Protein AF-A0A9D4QPW6-F1 (afdb_monomer_lite)

Secondary structure (DSSP, 8-state):
----TTGGGGGSGGGHHHHHHHHHHHHHHHHHHHHHHHHHHHHHHHTTSSS-TTSSS-STT--TT----HHHHHHHHHHHHTSPP-

Foldseek 3Di:
DDDPLLRVCVVPVVCSVVSVVVVVVVVVVVVVVVVVVVVVVVQVVLVPDPDRPVQDQPDPPHDPPDDHPVVVVVVVVVVVVPDDDD

Structure (mmCIF, N/CA/C/O backbone):
data_AF-A0A9D4QPW6-F1
#
_entry.id   AF-A0A9D4QPW6-F1
#
loop_
_atom_site.group_PDB
_atom_site.id
_atom_site.type_symbol
_atom_site.label_atom_id
_atom_site.label_alt_id
_atom_site.label_comp_id
_atom_site.label_asym_id
_atom_site.label_entity_id
_atom_site.label_seq_id
_atom_site.pdbx_PDB_ins_code
_atom_site.Cartn_x
_atom_site.Cartn_y
_atom_site.Cartn_z
_atom_site.occupancy
_atom_site.B_iso_or_equiv
_atom_site.auth_seq_id
_atom_site.auth_comp_id
_atom_site.auth_asym_id
_atom_site.auth_atom_id
_atom_site.pdbx_PDB_model_num
ATOM 1 N N . MET A 1 1 ? -5.500 9.369 38.417 1.00 51.56 1 MET A N 1
ATOM 2 C CA . MET A 1 1 ? -5.442 8.080 37.695 1.00 51.56 1 MET A CA 1
ATOM 3 C C . MET A 1 1 ? -5.405 8.405 36.211 1.00 51.56 1 MET A C 1
ATOM 5 O O . MET A 1 1 ? -6.327 9.066 35.754 1.00 51.56 1 MET A O 1
ATOM 9 N N . SER A 1 2 ? -4.335 8.051 35.494 1.00 78.50 2 SER A N 1
ATOM 10 C CA . SER A 1 2 ? -4.286 8.201 34.031 1.00 78.50 2 SER A CA 1
ATOM 11 C C . SER A 1 2 ? -4.873 6.946 33.400 1.00 78.50 2 SER A C 1
ATOM 13 O O . SER A 1 2 ? -4.231 5.900 33.398 1.00 78.50 2 SER A O 1
ATOM 15 N N . GLU A 1 3 ? -6.106 7.035 32.916 1.00 83.62 3 GLU A N 1
ATOM 16 C CA . GLU A 1 3 ? -6.751 5.959 32.163 1.00 83.62 3 GLU A CA 1
ATOM 17 C C . GLU A 1 3 ? -6.422 6.106 30.666 1.00 83.62 3 GLU A C 1
ATOM 19 O O . GLU A 1 3 ? -6.348 7.219 30.147 1.00 83.62 3 GLU A O 1
ATOM 24 N N . GLY A 1 4 ? -6.223 4.986 29.961 1.00 85.06 4 GLY A N 1
ATOM 25 C CA . GLY A 1 4 ? -6.022 4.980 28.504 1.00 85.06 4 GLY A CA 1
ATOM 26 C C . GLY A 1 4 ? -7.312 5.267 27.720 1.00 85.06 4 GLY A C 1
ATOM 27 O O . GLY A 1 4 ? -8.396 5.336 28.296 1.00 85.06 4 GLY A O 1
ATOM 28 N N . GLY A 1 5 ? -7.223 5.364 26.388 1.00 84.62 5 GLY A N 1
ATOM 29 C CA . GLY A 1 5 ? -8.350 5.753 25.516 1.00 84.62 5 GLY A CA 1
ATOM 30 C C . GLY A 1 5 ? -9.611 4.874 25.601 1.00 84.62 5 GLY A C 1
ATOM 31 O O . GLY A 1 5 ? -10.702 5.335 25.282 1.00 84.62 5 GLY A O 1
ATOM 32 N N . ILE A 1 6 ? -9.491 3.632 26.084 1.00 88.88 6 ILE A N 1
ATOM 33 C CA . ILE A 1 6 ? -10.638 2.762 26.401 1.00 88.88 6 ILE A CA 1
ATOM 34 C C . ILE A 1 6 ? -11.105 2.977 27.851 1.00 88.88 6 ILE A C 1
AT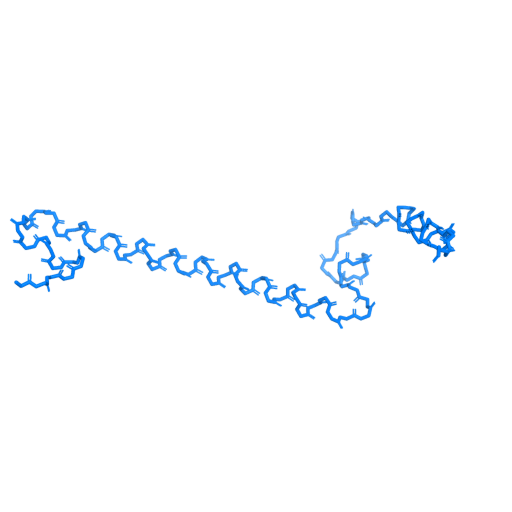OM 36 O O . ILE A 1 6 ? -12.302 3.056 28.119 1.00 88.88 6 ILE A O 1
ATOM 40 N N . GLY A 1 7 ? -10.165 3.106 28.792 1.00 86.62 7 GLY A N 1
ATOM 41 C CA . GLY A 1 7 ? -10.449 3.263 30.221 1.00 86.62 7 GLY A CA 1
ATOM 42 C C . GLY A 1 7 ? -11.107 4.596 30.585 1.00 86.62 7 GLY A C 1
ATOM 43 O O . GLY A 1 7 ? -11.841 4.655 31.569 1.00 86.62 7 GLY A O 1
ATOM 44 N N . VAL A 1 8 ? -10.918 5.644 29.774 1.00 91.25 8 VAL A N 1
ATOM 45 C CA . VAL A 1 8 ? -11.516 6.973 30.003 1.00 91.25 8 VAL A CA 1
ATOM 46 C C . VAL A 1 8 ? -13.048 6.930 30.069 1.00 91.25 8 VAL A C 1
ATOM 48 O O . VAL A 1 8 ? -13.658 7.660 30.846 1.00 91.25 8 VAL A O 1
ATOM 51 N N . TRP A 1 9 ? -13.687 6.004 29.347 1.00 90.19 9 TRP A N 1
ATOM 52 C CA . TRP A 1 9 ? -15.146 5.866 29.300 1.00 90.19 9 TRP A CA 1
ATOM 53 C C . TRP A 1 9 ? -15.758 5.236 30.558 1.00 90.19 9 TRP A C 1
ATOM 55 O O . TRP A 1 9 ? -16.978 5.128 30.658 1.00 90.19 9 TRP A O 1
ATOM 65 N N . LYS A 1 10 ? -14.949 4.869 31.562 1.00 86.44 10 LYS A N 1
ATOM 66 C CA . LYS A 1 10 ? -15.450 4.503 32.900 1.00 86.44 10 LYS A CA 1
ATOM 67 C C . LYS A 1 10 ? -16.225 5.648 33.569 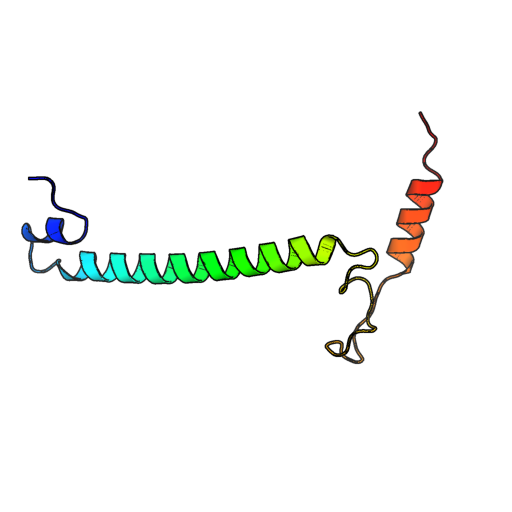1.00 86.44 10 LYS A C 1
ATOM 69 O O . LYS A 1 10 ? -17.064 5.370 34.418 1.00 86.44 10 LYS A O 1
ATOM 74 N N . ILE A 1 11 ? -15.990 6.904 33.165 1.00 90.75 11 ILE A N 1
ATOM 75 C CA . ILE A 1 11 ? -16.753 8.074 33.637 1.00 90.75 11 ILE A CA 1
ATOM 76 C C . ILE A 1 11 ? -18.213 8.074 33.152 1.00 90.75 11 ILE A C 1
ATOM 78 O O . ILE A 1 11 ? -19.093 8.578 33.840 1.00 90.75 11 ILE A O 1
ATOM 82 N N . ALA A 1 12 ? -18.472 7.499 31.974 1.00 89.12 12 ALA A N 1
ATOM 83 C CA . ALA A 1 12 ? -19.787 7.434 31.352 1.00 89.12 12 ALA A CA 1
ATOM 84 C C . ALA A 1 12 ? -19.923 6.090 30.609 1.00 89.12 12 ALA A C 1
ATOM 86 O O . ALA A 1 12 ? -19.668 6.020 29.403 1.00 89.12 12 ALA A O 1
ATOM 87 N N . PRO A 1 13 ? -20.306 5.008 31.315 1.00 86.88 13 PRO A N 1
ATOM 88 C CA . PRO A 1 13 ? -20.205 3.638 30.811 1.00 86.88 13 PRO A CA 1
ATOM 89 C C . PRO A 1 13 ? -21.025 3.375 29.542 1.00 86.88 13 PRO A C 1
ATOM 91 O O . PRO A 1 13 ? -20.637 2.537 28.732 1.00 86.88 13 PRO A O 1
ATOM 94 N N . LEU A 1 14 ? -22.094 4.147 29.312 1.00 90.31 14 LEU A N 1
ATOM 95 C CA . LEU A 1 14 ? -22.870 4.116 28.067 1.00 90.31 14 LEU A CA 1
ATOM 96 C C . LEU A 1 14 ? -21.995 4.334 26.816 1.00 90.31 14 LEU A C 1
ATOM 98 O O . LEU A 1 14 ? -22.281 3.786 25.756 1.00 90.31 14 LEU A O 1
ATOM 102 N N . PHE A 1 15 ? -20.905 5.095 26.942 1.00 90.62 15 PHE A N 1
ATOM 103 C CA . PHE A 1 15 ? -20.013 5.454 25.841 1.00 90.62 15 PHE A CA 1
ATOM 104 C C . PHE A 1 15 ? -18.755 4.578 25.741 1.00 90.62 15 PHE A C 1
ATOM 106 O O . PHE A 1 15 ? -17.887 4.854 24.914 1.00 90.62 15 PHE A O 1
ATOM 113 N N . GLN A 1 16 ? -18.648 3.487 26.509 1.00 89.38 16 GLN A N 1
ATOM 114 C CA . GLN A 1 16 ? -17.497 2.569 26.434 1.00 89.38 16 GLN A CA 1
ATOM 115 C C . GLN A 1 16 ? -17.250 2.013 25.027 1.00 89.38 16 GLN A C 1
ATOM 117 O O . GLN A 1 16 ? -16.099 1.780 24.652 1.00 89.38 16 GLN A O 1
ATOM 122 N N . GLY A 1 17 ? -18.305 1.874 24.218 1.00 92.38 17 GLY A N 1
ATOM 123 C CA . GLY A 1 17 ? -18.198 1.465 22.818 1.00 92.38 17 GLY A CA 1
ATOM 124 C C . GLY A 1 17 ? -17.316 2.384 21.963 1.00 92.38 17 GLY A C 1
ATOM 125 O O . GLY A 1 17 ? -16.669 1.897 21.041 1.00 92.38 17 GLY A O 1
ATOM 126 N N . ILE A 1 18 ? -17.205 3.678 22.290 1.00 93.88 18 ILE A N 1
ATOM 127 C CA . ILE A 1 18 ? -16.385 4.643 21.534 1.00 93.88 18 ILE A CA 1
ATOM 128 C C . ILE A 1 18 ? -14.890 4.305 21.650 1.00 93.88 18 ILE A C 1
ATOM 130 O O . ILE A 1 18 ? -14.143 4.402 20.674 1.00 93.88 18 ILE A O 1
ATOM 134 N N . GLY A 1 19 ? -14.446 3.846 22.823 1.00 92.62 19 GLY A N 1
ATOM 135 C CA . GLY A 1 19 ? -13.061 3.421 23.034 1.00 92.62 19 GLY A CA 1
ATOM 136 C C . GLY A 1 19 ? -12.690 2.219 22.165 1.00 92.62 19 GLY A C 1
ATOM 137 O O . GLY A 1 19 ? -11.643 2.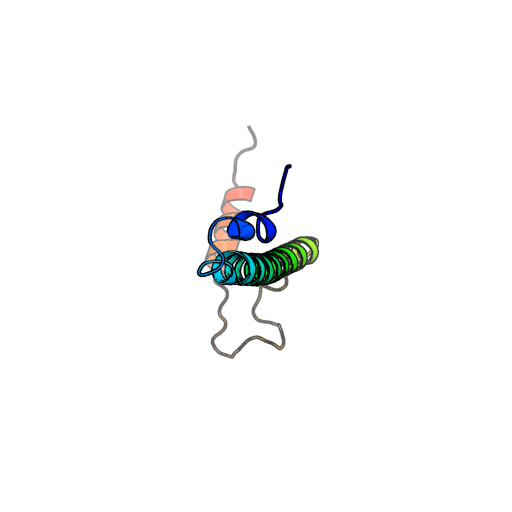213 21.525 1.00 92.62 19 GLY A O 1
ATOM 138 N N . TYR A 1 20 ? -13.580 1.231 22.071 1.00 94.44 20 TYR A N 1
ATOM 139 C CA . TYR A 1 20 ? -13.358 0.064 21.217 1.00 94.44 20 TYR A CA 1
ATOM 140 C C . TYR A 1 20 ? -13.481 0.398 19.729 1.00 94.44 20 TYR A C 1
ATOM 142 O O . TYR A 1 20 ? -12.639 -0.026 18.941 1.00 94.44 20 TYR A O 1
ATOM 150 N N . ALA A 1 21 ? -14.475 1.201 19.341 1.00 95.56 21 ALA A N 1
ATOM 151 C CA . ALA A 1 21 ? -14.646 1.638 17.958 1.00 95.56 21 ALA A CA 1
ATOM 152 C C . ALA A 1 21 ? -13.415 2.407 17.457 1.00 95.56 21 ALA A C 1
ATOM 154 O O . ALA A 1 21 ? -12.912 2.121 16.373 1.00 95.56 21 ALA A O 1
ATOM 155 N N . SER A 1 22 ? -12.876 3.327 18.264 1.00 95.38 22 SER A N 1
ATOM 156 C CA . SER A 1 22 ? -11.652 4.053 17.908 1.00 95.38 22 SER A CA 1
ATOM 157 C C . SER A 1 22 ? -10.435 3.130 17.797 1.00 95.38 22 SER A C 1
ATOM 159 O O . SER A 1 22 ? -9.669 3.271 16.847 1.00 95.38 22 SER A O 1
ATOM 161 N N . ALA A 1 23 ? -10.286 2.135 18.680 1.00 94.94 23 ALA A N 1
ATOM 162 C CA . ALA A 1 23 ? -9.216 1.140 18.574 1.00 94.94 23 ALA A CA 1
ATOM 163 C C . ALA A 1 23 ? -9.302 0.318 17.274 1.00 94.94 23 ALA A C 1
ATOM 165 O O . ALA A 1 23 ? -8.286 0.115 16.610 1.00 94.94 23 ALA A O 1
ATOM 166 N N . VAL A 1 24 ? -10.507 -0.105 16.873 1.00 96.81 24 VAL A N 1
ATOM 167 C CA . VAL A 1 24 ? -10.732 -0.828 15.609 1.00 96.81 24 VAL A CA 1
ATOM 168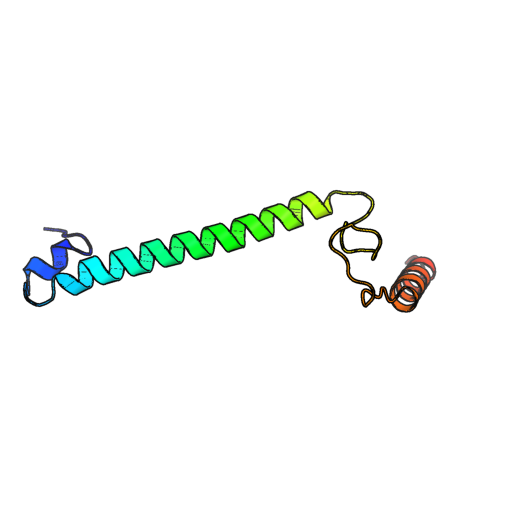 C C . VAL A 1 24 ? -10.425 0.057 14.400 1.00 96.81 24 VAL A C 1
ATOM 170 O O . VAL A 1 24 ? -9.737 -0.387 13.484 1.00 96.81 24 VAL A O 1
ATOM 173 N N . ILE A 1 25 ? -10.871 1.317 14.407 1.00 97.25 25 ILE A N 1
ATOM 174 C CA . ILE A 1 25 ? -10.573 2.275 13.331 1.00 97.25 25 ILE A CA 1
ATOM 175 C C . ILE A 1 25 ? -9.060 2.468 13.195 1.00 97.25 25 ILE A C 1
ATOM 177 O O . ILE A 1 25 ? -8.523 2.363 12.096 1.00 97.25 25 ILE A O 1
ATOM 181 N N . VAL A 1 26 ? -8.356 2.696 14.308 1.00 96.69 26 VAL A N 1
ATO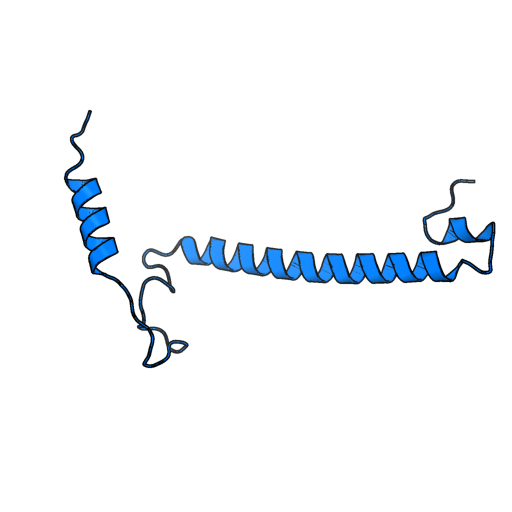M 182 C CA . VAL A 1 26 ? -6.894 2.853 14.305 1.00 96.69 26 VAL A CA 1
ATOM 183 C C . VAL A 1 26 ? -6.207 1.589 13.790 1.00 96.69 26 VAL A C 1
ATOM 185 O O . VAL A 1 26 ? -5.253 1.696 13.022 1.00 96.69 26 VAL A O 1
ATOM 188 N N . PHE A 1 27 ? -6.682 0.401 14.162 1.00 96.44 27 PHE A N 1
ATOM 189 C CA . PHE A 1 27 ? -6.140 -0.857 13.650 1.00 96.44 27 PHE A CA 1
ATOM 190 C C . PHE A 1 27 ? -6.281 -0.964 12.124 1.00 96.44 27 PHE A C 1
ATOM 192 O O . PHE A 1 27 ? -5.291 -1.221 11.441 1.00 96.44 27 PHE A O 1
ATOM 199 N N . ILE A 1 28 ? -7.470 -0.680 11.582 1.00 97.12 28 ILE A N 1
ATOM 200 C CA . ILE A 1 28 ? -7.725 -0.707 10.132 1.00 97.12 28 ILE A CA 1
ATOM 201 C C . ILE A 1 28 ? -6.838 0.311 9.402 1.00 97.12 28 ILE A C 1
ATOM 203 O O . ILE A 1 28 ? -6.172 -0.047 8.431 1.00 97.12 28 ILE A O 1
ATOM 207 N N . LEU A 1 29 ? -6.745 1.544 9.912 1.00 97.50 29 LEU A N 1
ATOM 208 C CA . LEU A 1 29 ? -5.886 2.587 9.337 1.00 97.50 29 LEU A CA 1
ATOM 209 C C . LEU A 1 29 ? -4.408 2.175 9.312 1.00 97.50 29 LEU A C 1
ATOM 211 O O . LEU A 1 29 ? -3.706 2.434 8.335 1.00 97.50 29 LEU A O 1
ATOM 215 N N . ASN A 1 30 ? -3.922 1.506 10.363 1.00 96.62 30 ASN A N 1
ATOM 216 C CA . ASN A 1 30 ? -2.554 0.987 10.385 1.00 96.62 30 ASN A CA 1
ATOM 217 C C . ASN A 1 30 ? -2.345 -0.095 9.319 1.00 96.62 30 ASN A C 1
ATOM 219 O O . ASN A 1 30 ? -1.294 -0.120 8.677 1.00 96.62 30 ASN A O 1
ATOM 223 N N . CYS A 1 31 ? -3.320 -0.977 9.096 1.00 97.19 31 CYS A N 1
ATOM 224 C CA . CYS A 1 31 ? -3.233 -1.976 8.031 1.00 97.19 31 CYS A CA 1
ATOM 225 C C . CYS A 1 31 ? -3.155 -1.320 6.646 1.00 97.19 31 CYS A C 1
ATOM 227 O O . CYS A 1 31 ? -2.250 -1.641 5.876 1.00 97.19 31 CYS A O 1
ATOM 229 N N . GLU A 1 32 ? -4.038 -0.364 6.350 1.00 97.06 32 GLU A N 1
ATOM 230 C CA . GLU A 1 32 ? -4.026 0.377 5.080 1.00 97.06 32 GLU A CA 1
ATOM 231 C C . GLU A 1 32 ? -2.702 1.121 4.862 1.00 97.06 32 GLU A C 1
ATOM 233 O O . GLU A 1 32 ? -2.124 1.070 3.773 1.00 97.06 32 GLU A O 1
ATOM 238 N N . TYR A 1 33 ? -2.162 1.738 5.917 1.00 97.56 33 TYR A N 1
ATOM 239 C CA . TYR A 1 33 ? -0.870 2.418 5.863 1.00 97.56 33 TYR A CA 1
ATOM 240 C C . TYR A 1 33 ? 0.278 1.462 5.511 1.00 97.56 33 TYR A C 1
ATOM 242 O O . TYR A 1 33 ? 1.103 1.769 4.648 1.00 97.56 33 TYR A O 1
ATOM 250 N N . ASN A 1 34 ? 0.316 0.276 6.126 1.00 97.38 34 ASN A N 1
ATOM 251 C CA . ASN A 1 34 ? 1.331 -0.736 5.820 1.00 97.38 34 ASN A CA 1
ATOM 252 C C . ASN A 1 34 ? 1.207 -1.270 4.385 1.00 97.38 34 ASN A C 1
ATOM 254 O O . ASN A 1 34 ? 2.229 -1.554 3.758 1.00 97.38 34 ASN A O 1
ATOM 258 N N . ILE A 1 35 ? -0.009 -1.365 3.835 1.00 97.62 35 ILE A N 1
ATOM 259 C CA . ILE A 1 35 ? -0.219 -1.748 2.431 1.00 97.62 35 ILE A CA 1
ATOM 260 C C . ILE A 1 35 ? 0.432 -0.712 1.511 1.00 97.62 35 ILE A C 1
ATOM 262 O O . ILE A 1 35 ? 1.264 -1.076 0.680 1.00 97.62 35 ILE A O 1
ATOM 266 N N . ILE A 1 36 ? 0.125 0.576 1.691 1.00 97.31 36 ILE A N 1
ATOM 267 C CA . ILE A 1 36 ? 0.695 1.664 0.876 1.00 97.31 36 ILE A CA 1
ATOM 268 C C . ILE A 1 36 ? 2.223 1.685 0.984 1.00 97.31 36 ILE A C 1
ATOM 270 O O . ILE A 1 36 ? 2.919 1.786 -0.027 1.00 97.31 36 ILE A O 1
ATOM 274 N N . LEU A 1 37 ? 2.751 1.546 2.201 1.00 97.81 37 LEU A N 1
ATOM 275 C CA . LEU A 1 37 ? 4.188 1.506 2.443 1.00 97.81 37 LEU A CA 1
ATOM 276 C C . LEU A 1 37 ? 4.854 0.317 1.731 1.00 97.81 37 LEU A C 1
ATOM 278 O O . LEU A 1 37 ? 5.914 0.471 1.127 1.00 97.81 37 LEU A O 1
ATOM 282 N N . THR A 1 38 ? 4.212 -0.851 1.743 1.00 98.19 38 THR A N 1
ATOM 283 C CA . THR A 1 38 ? 4.691 -2.040 1.023 1.00 98.19 38 THR A CA 1
ATOM 284 C C . THR A 1 38 ? 4.756 -1.790 -0.483 1.00 98.19 38 THR A C 1
ATOM 286 O O . THR A 1 38 ? 5.778 -2.089 -1.102 1.00 98.19 38 THR A O 1
ATOM 289 N N . TRP A 1 39 ? 3.720 -1.183 -1.072 1.00 97.62 39 TRP A N 1
ATOM 290 C CA . TRP A 1 39 ? 3.747 -0.779 -2.482 1.00 97.62 39 TRP A CA 1
ATOM 291 C C . TRP A 1 39 ? 4.880 0.213 -2.765 1.00 97.62 39 TRP A C 1
ATOM 293 O O . TRP A 1 39 ? 5.604 0.050 -3.746 1.00 97.62 39 TRP A O 1
ATOM 303 N N . ALA A 1 40 ? 5.095 1.199 -1.891 1.00 97.88 40 ALA A N 1
ATOM 304 C CA . ALA A 1 40 ? 6.196 2.149 -2.034 1.00 97.88 40 ALA A CA 1
ATOM 305 C C . ALA A 1 40 ? 7.567 1.450 -2.029 1.00 97.88 40 ALA A C 1
ATOM 307 O O . ALA A 1 40 ? 8.395 1.729 -2.895 1.00 97.88 40 ALA A O 1
ATOM 308 N N . TYR A 1 41 ? 7.795 0.503 -1.113 1.00 97.88 41 TYR A N 1
ATOM 309 C CA . TYR A 1 41 ? 9.025 -0.291 -1.100 1.00 97.88 41 TYR A CA 1
ATOM 310 C C . TYR A 1 41 ? 9.180 -1.151 -2.354 1.00 97.88 41 TYR A C 1
ATOM 312 O O . TYR A 1 41 ? 10.269 -1.191 -2.924 1.00 97.88 41 TYR A O 1
ATOM 320 N N . TYR A 1 42 ? 8.108 -1.793 -2.820 1.00 96.44 42 TYR A N 1
ATOM 321 C CA . TYR A 1 42 ? 8.128 -2.566 -4.062 1.00 96.44 42 TYR A CA 1
ATOM 322 C C . TYR A 1 42 ? 8.600 -1.713 -5.249 1.00 96.44 42 TYR A C 1
ATOM 324 O O . TYR A 1 42 ? 9.562 -2.079 -5.927 1.00 96.44 42 TYR A O 1
ATOM 332 N N . TYR A 1 43 ? 7.995 -0.538 -5.458 1.00 95.81 43 TYR A N 1
ATOM 333 C CA . TYR A 1 43 ? 8.391 0.370 -6.539 1.00 95.81 43 TYR A CA 1
ATOM 334 C C . TYR A 1 43 ? 9.797 0.953 -6.342 1.00 95.81 43 TYR A C 1
ATOM 336 O O . TYR A 1 43 ? 10.517 1.142 -7.325 1.00 95.81 43 TYR A O 1
ATOM 344 N N . LEU A 1 44 ? 10.218 1.203 -5.097 1.00 96.31 44 LEU A N 1
ATOM 345 C CA . LEU A 1 44 ? 11.569 1.670 -4.783 1.00 96.31 44 LEU A CA 1
ATOM 346 C C . LEU A 1 44 ? 12.622 0.645 -5.215 1.00 96.31 44 LEU A C 1
ATOM 348 O O . LEU A 1 44 ? 13.530 0.982 -5.970 1.00 96.31 44 LEU A O 1
ATOM 352 N N . PHE A 1 45 ? 12.486 -0.609 -4.781 1.00 95.88 45 PHE A N 1
ATOM 353 C CA . PHE A 1 45 ? 13.449 -1.653 -5.132 1.00 95.88 45 PHE A CA 1
ATOM 354 C C . PHE A 1 45 ? 13.405 -1.999 -6.622 1.00 95.88 45 PHE A C 1
ATOM 356 O O . PHE A 1 45 ? 14.457 -2.174 -7.235 1.00 95.88 45 PHE A O 1
ATOM 363 N N . ALA A 1 46 ? 12.217 -2.011 -7.233 1.00 93.94 46 ALA A N 1
ATOM 364 C CA . ALA A 1 46 ? 12.071 -2.194 -8.676 1.00 93.94 46 ALA A CA 1
ATOM 365 C C . ALA A 1 46 ? 12.695 -1.051 -9.503 1.00 93.94 46 ALA A C 1
ATOM 367 O O . ALA A 1 46 ? 12.969 -1.240 -10.683 1.00 93.94 46 ALA A O 1
ATOM 368 N N . SER A 1 47 ? 12.958 0.116 -8.904 1.00 95.38 47 SER A N 1
ATOM 369 C CA . SER A 1 47 ? 13.622 1.241 -9.579 1.00 95.38 47 SER A CA 1
ATOM 370 C C . SER A 1 47 ? 15.149 1.125 -9.609 1.00 95.38 47 SER A C 1
ATOM 372 O O . SER A 1 47 ? 15.797 1.897 -10.313 1.00 95.38 47 SER A O 1
ATOM 374 N N . PHE A 1 48 ? 15.745 0.175 -8.881 1.00 94.62 48 PHE A N 1
ATOM 375 C CA . PHE A 1 48 ? 17.193 -0.072 -8.918 1.00 94.62 48 PHE A CA 1
ATOM 376 C C . PHE A 1 48 ? 17.628 -1.003 -10.063 1.00 94.62 48 PHE A C 1
ATOM 378 O O . PHE A 1 48 ? 18.784 -1.422 -10.115 1.00 94.62 48 PHE A O 1
ATOM 385 N N . THR A 1 49 ? 16.730 -1.326 -10.995 1.00 90.94 49 THR A N 1
ATOM 386 C CA . THR A 1 49 ? 17.048 -2.094 -12.203 1.00 90.94 49 THR A CA 1
ATOM 387 C C . THR A 1 49 ? 17.507 -1.180 -13.344 1.00 90.94 49 THR A C 1
ATOM 389 O O . THR A 1 49 ? 17.145 -0.008 -13.418 1.00 90.94 49 THR A O 1
ATOM 392 N N . SER A 1 50 ? 18.310 -1.716 -14.271 1.00 89.12 50 SER A N 1
ATOM 393 C CA . SER A 1 50 ? 18.776 -0.971 -15.455 1.00 89.12 50 SER A CA 1
ATOM 394 C C . SER A 1 50 ? 17.646 -0.637 -16.431 1.00 89.12 50 SER A C 1
ATOM 396 O O . SER A 1 50 ? 17.662 0.412 -17.072 1.00 89.12 50 SER A O 1
ATOM 398 N N . VAL A 1 51 ? 16.661 -1.528 -16.533 1.00 87.75 51 VAL A N 1
ATOM 399 C CA . VAL A 1 51 ? 15.429 -1.335 -17.295 1.00 87.75 51 VAL A CA 1
ATOM 400 C C . VAL A 1 51 ? 14.271 -1.435 -16.314 1.00 87.75 51 VAL A C 1
ATOM 402 O O . VAL A 1 51 ? 14.098 -2.457 -15.649 1.00 87.75 51 VAL A O 1
ATOM 405 N N . LEU A 1 52 ? 13.495 -0.358 -16.201 1.00 90.31 52 LEU A N 1
ATOM 406 C CA . LEU A 1 52 ? 12.330 -0.321 -15.322 1.00 90.31 52 LEU A CA 1
ATOM 407 C C . LEU A 1 52 ? 11.233 -1.237 -15.888 1.00 90.31 52 LEU A C 1
ATOM 409 O O . LEU A 1 52 ? 10.946 -1.155 -17.086 1.00 90.31 52 LEU A O 1
ATOM 413 N N . PRO A 1 53 ? 10.564 -2.053 -15.060 1.00 90.56 53 PRO A N 1
ATOM 414 C CA . PRO A 1 53 ? 9.588 -3.026 -15.554 1.00 90.56 53 PRO A CA 1
ATOM 415 C C . PRO A 1 53 ? 8.346 -2.374 -16.184 1.00 90.56 53 PRO A C 1
ATOM 417 O O . PRO A 1 53 ? 7.703 -2.969 -17.037 1.00 90.56 53 PRO A O 1
ATOM 420 N N . TRP A 1 54 ? 8.034 -1.122 -15.844 1.00 90.50 54 TRP A N 1
ATOM 421 C CA . TRP A 1 54 ? 6.957 -0.331 -16.463 1.00 90.50 54 TRP A CA 1
ATOM 422 C C . TRP A 1 54 ? 7.439 0.586 -17.601 1.00 90.50 54 TRP A C 1
ATOM 424 O O . TRP A 1 54 ? 6.715 1.487 -18.021 1.00 90.50 54 TRP A O 1
ATOM 434 N N . SER A 1 55 ? 8.672 0.409 -18.087 1.00 89.06 55 SER A N 1
ATOM 435 C CA . SER A 1 55 ? 9.206 1.205 -19.205 1.00 89.06 55 SER A CA 1
ATOM 436 C C . SER A 1 55 ? 8.783 0.693 -20.584 1.00 89.06 55 SER A C 1
ATOM 438 O O . SER A 1 55 ? 8.882 1.439 -21.559 1.00 89.06 55 SER A O 1
ATOM 440 N N . ASN A 1 56 ? 8.313 -0.556 -20.673 1.00 89.12 56 ASN A N 1
ATOM 441 C CA . ASN A 1 56 ? 7.902 -1.194 -21.917 1.00 89.12 56 ASN A CA 1
ATOM 442 C C . ASN A 1 56 ? 6.625 -2.042 -21.751 1.00 89.12 56 ASN A C 1
ATOM 444 O O . ASN A 1 56 ? 6.126 -2.243 -20.643 1.00 89.12 56 ASN A O 1
ATOM 448 N N . CYS A 1 57 ? 6.097 -2.524 -22.878 1.00 92.56 57 CYS A N 1
ATOM 449 C CA . CYS A 1 57 ? 4.908 -3.374 -22.933 1.00 92.56 57 CYS A CA 1
ATOM 450 C C . CYS A 1 57 ? 5.233 -4.874 -23.087 1.00 92.56 57 CYS A C 1
ATOM 452 O O . CYS A 1 57 ? 4.345 -5.650 -23.423 1.00 92.56 57 CYS A O 1
ATOM 454 N N . GLU A 1 58 ? 6.459 -5.314 -22.795 1.00 91.25 58 GLU A N 1
ATOM 455 C CA . GLU A 1 58 ? 6.933 -6.684 -23.076 1.00 91.25 58 GLU A CA 1
ATOM 456 C C . GLU A 1 58 ? 6.762 -7.665 -21.900 1.00 91.25 58 GLU A C 1
ATOM 458 O O . GLU A 1 58 ? 7.303 -8.766 -21.914 1.00 91.25 58 GLU A O 1
ATOM 463 N N . ASN A 1 59 ? 6.009 -7.283 -20.870 1.00 92.81 59 ASN A N 1
ATOM 464 C CA . ASN A 1 59 ? 5.735 -8.136 -19.716 1.00 92.81 59 ASN A CA 1
ATOM 465 C C . ASN A 1 59 ? 4.473 -8.994 -19.885 1.00 92.81 59 ASN A C 1
ATOM 467 O O . ASN A 1 59 ? 3.511 -8.582 -20.533 1.00 92.81 59 ASN A O 1
ATOM 471 N N . GLU A 1 60 ? 4.429 -10.129 -19.183 1.00 95.44 60 GLU A N 1
ATOM 472 C CA . GLU A 1 60 ? 3.302 -11.079 -19.200 1.00 95.44 60 GLU A CA 1
ATOM 473 C C . GLU A 1 60 ? 1.976 -10.489 -18.690 1.00 95.44 60 GLU A C 1
ATOM 475 O O . GLU A 1 60 ? 0.905 -10.953 -19.066 1.00 95.44 60 GLU A O 1
ATOM 480 N N . TRP A 1 61 ? 2.025 -9.456 -17.843 1.00 94.75 61 TRP A N 1
ATOM 481 C CA . TRP A 1 61 ? 0.831 -8.792 -17.304 1.00 94.75 61 TRP A CA 1
ATOM 482 C C . TRP A 1 61 ? 0.244 -7.717 -18.229 1.00 94.75 61 TRP A C 1
ATOM 484 O O . TRP A 1 61 ? -0.772 -7.106 -17.888 1.00 94.75 61 TRP A O 1
ATOM 494 N N . ASN A 1 62 ? 0.880 -7.433 -19.368 1.00 96.06 62 ASN A N 1
ATOM 495 C CA . ASN A 1 62 ? 0.398 -6.420 -20.300 1.00 96.06 62 ASN A CA 1
ATOM 496 C C . ASN A 1 62 ? -0.691 -6.975 -21.226 1.00 96.06 62 ASN A C 1
ATOM 498 O O . ASN A 1 62 ? -0.681 -8.138 -21.615 1.00 96.06 62 ASN A O 1
ATOM 502 N N . THR A 1 63 ? -1.620 -6.106 -21.619 1.00 95.69 63 THR A N 1
ATOM 503 C CA . THR A 1 63 ? -2.666 -6.409 -22.604 1.00 95.69 63 THR A CA 1
ATOM 504 C C . THR A 1 63 ? -2.287 -5.900 -23.997 1.00 95.69 63 THR A C 1
ATOM 506 O O . THR A 1 63 ? -1.400 -5.058 -24.141 1.00 95.69 63 THR A O 1
ATOM 509 N N . GLU A 1 64 ? -3.014 -6.340 -25.031 1.00 93.25 64 GLU A N 1
ATOM 510 C CA . GLU A 1 64 ? -2.816 -5.906 -26.430 1.00 93.25 64 GLU A CA 1
ATOM 511 C C . GLU A 1 64 ? -2.950 -4.386 -26.632 1.00 93.25 64 GLU A C 1
ATOM 513 O O . GLU A 1 64 ? -2.428 -3.825 -27.591 1.00 93.25 64 GLU A O 1
ATOM 518 N N . THR A 1 65 ? -3.634 -3.699 -25.715 1.00 94.12 65 THR A N 1
ATOM 519 C CA . THR A 1 65 ? -3.826 -2.243 -25.745 1.00 94.12 65 THR A CA 1
ATOM 520 C C . THR A 1 65 ? -2.698 -1.464 -25.066 1.00 94.12 65 THR A C 1
ATOM 522 O O . THR A 1 65 ? -2.779 -0.238 -24.972 1.00 94.12 65 THR A O 1
ATOM 525 N N . CYS A 1 66 ? -1.670 -2.134 -24.540 1.00 93.44 66 CYS A N 1
ATOM 526 C CA . CYS A 1 66 ? -0.522 -1.465 -23.938 1.00 93.44 66 CYS A CA 1
ATOM 527 C C . CYS A 1 66 ? 0.242 -0.662 -25.003 1.00 93.44 66 CYS A C 1
ATOM 529 O O . CYS A 1 66 ? 0.567 -1.175 -26.072 1.00 93.44 66 CYS A O 1
ATOM 531 N N . HIS A 1 67 ? 0.548 0.605 -24.717 1.00 90.56 67 HIS A N 1
ATOM 532 C CA . HIS A 1 67 ? 1.279 1.468 -25.644 1.00 90.56 67 HIS A CA 1
ATOM 533 C C . HIS A 1 67 ? 2.303 2.338 -24.910 1.00 90.56 67 HIS A C 1
ATOM 535 O O . HIS A 1 67 ? 1.971 3.058 -23.968 1.00 90.56 67 HIS A O 1
ATOM 541 N N . VAL A 1 68 ? 3.541 2.347 -25.410 1.00 85.75 68 VAL A N 1
ATOM 542 C CA . VAL A 1 68 ? 4.636 3.193 -24.914 1.00 85.75 68 VAL A CA 1
ATOM 543 C C . VAL A 1 68 ? 4.863 4.349 -25.884 1.00 85.75 68 VAL A C 1
ATOM 545 O O . VAL A 1 68 ? 5.123 4.144 -27.068 1.00 85.75 68 VAL A O 1
ATOM 548 N N . ASP A 1 69 ? 4.806 5.594 -25.405 1.00 83.44 69 ASP A N 1
ATOM 549 C CA . ASP A 1 69 ? 5.140 6.760 -26.234 1.00 83.44 69 ASP A CA 1
ATOM 550 C C . ASP A 1 69 ? 6.660 6.980 -26.298 1.00 83.44 69 ASP A C 1
ATOM 552 O O . ASP A 1 69 ? 7.236 7.845 -25.627 1.00 83.44 69 ASP A O 1
ATOM 556 N N . HIS A 1 70 ? 7.326 6.195 -27.144 1.00 76.25 70 HIS A N 1
ATOM 557 C CA . HIS A 1 70 ? 8.767 6.313 -27.363 1.00 76.25 70 HIS A CA 1
ATOM 558 C C . HIS A 1 70 ? 9.182 7.681 -27.923 1.00 76.25 70 HIS A C 1
ATOM 560 O O . HIS A 1 70 ? 10.301 8.124 -27.664 1.00 76.25 70 HIS A O 1
ATOM 566 N N . ARG A 1 71 ? 8.294 8.406 -28.624 1.00 76.62 71 ARG A N 1
ATOM 567 C CA . ARG A 1 71 ? 8.630 9.731 -29.175 1.00 76.62 71 ARG A CA 1
ATOM 568 C C . ARG A 1 71 ? 8.923 10.735 -28.064 1.00 76.62 71 ARG A C 1
ATOM 570 O O . ARG A 1 71 ? 9.867 11.516 -28.195 1.00 76.62 71 ARG A O 1
ATOM 577 N N . LYS A 1 72 ? 8.183 10.694 -26.949 1.00 73.25 72 LYS A N 1
ATOM 578 C CA . LYS A 1 72 ? 8.480 11.531 -25.771 1.00 73.25 72 LYS A CA 1
ATOM 579 C C . LYS A 1 72 ? 9.843 11.208 -25.162 1.00 73.25 72 LYS A C 1
ATOM 581 O O . LYS A 1 72 ? 10.596 12.136 -24.868 1.00 73.25 72 LYS A O 1
ATOM 586 N N . ILE A 1 73 ? 10.177 9.924 -25.026 1.00 72.25 73 ILE A N 1
ATOM 587 C CA . ILE A 1 73 ? 11.454 9.473 -24.449 1.00 72.25 73 ILE A CA 1
ATOM 588 C C . ILE A 1 73 ? 12.626 9.901 -25.340 1.00 72.25 73 ILE A C 1
ATOM 590 O O . ILE A 1 73 ? 13.553 10.560 -24.868 1.00 72.25 73 ILE A O 1
ATOM 594 N N . THR A 1 74 ? 12.564 9.625 -26.646 1.00 76.81 74 THR A N 1
ATOM 595 C CA . THR A 1 74 ? 13.618 10.014 -27.596 1.00 76.81 74 THR A CA 1
ATOM 596 C C . THR A 1 74 ? 13.817 11.528 -27.629 1.00 76.81 74 THR A C 1
ATOM 598 O O . THR A 1 74 ? 14.956 11.998 -27.642 1.00 76.81 74 THR A O 1
ATOM 601 N N . ASN A 1 75 ? 12.733 12.308 -27.591 1.00 79.31 75 ASN A N 1
ATOM 602 C CA . ASN A 1 75 ? 12.821 13.767 -27.562 1.00 79.31 75 ASN A CA 1
ATOM 603 C C . ASN A 1 75 ? 13.433 14.286 -26.252 1.00 79.31 75 ASN A C 1
ATOM 605 O O . ASN A 1 75 ? 14.238 15.218 -26.299 1.00 79.31 75 ASN A O 1
ATOM 609 N N . MET A 1 76 ? 13.125 13.671 -25.103 1.00 78.69 76 MET A N 1
ATOM 610 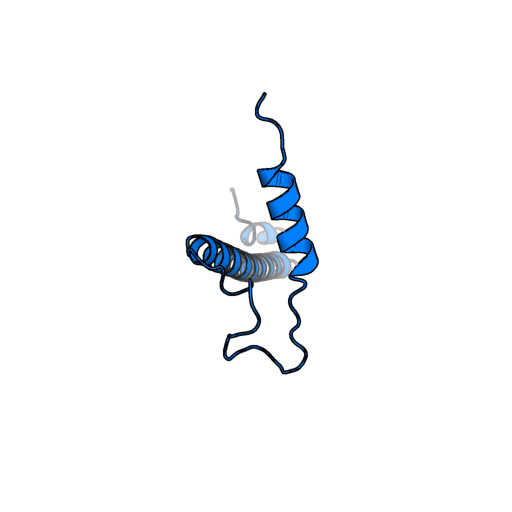C CA . MET A 1 76 ? 13.779 13.994 -23.828 1.00 78.69 76 MET A CA 1
ATOM 611 C C . MET A 1 76 ? 15.273 13.663 -23.845 1.00 78.69 76 MET A C 1
ATOM 613 O O . MET A 1 76 ? 16.080 14.532 -23.517 1.00 78.69 76 MET A O 1
ATOM 617 N N . CYS A 1 77 ? 15.669 12.468 -24.293 1.00 73.69 77 CYS A N 1
ATOM 618 C CA . CYS A 1 77 ? 17.084 12.104 -24.422 1.00 73.69 77 CYS A CA 1
ATOM 619 C C . CYS A 1 77 ? 17.823 13.033 -25.389 1.00 73.69 77 CYS A C 1
ATOM 621 O O . CYS A 1 77 ? 18.923 13.493 -25.088 1.00 73.69 77 CYS A O 1
ATOM 623 N N . ARG A 1 78 ? 17.212 13.375 -26.530 1.00 83.06 78 ARG A N 1
ATOM 624 C CA . ARG A 1 78 ? 17.795 14.314 -27.497 1.00 83.06 78 ARG A CA 1
ATOM 625 C C . ARG A 1 78 ? 17.966 15.708 -26.894 1.00 83.06 78 ARG A C 1
ATOM 627 O O . ARG A 1 78 ? 18.991 16.336 -27.138 1.00 83.06 78 ARG A O 1
ATOM 634 N N . LYS A 1 79 ? 17.002 16.169 -26.090 1.00 83.94 79 LYS A N 1
ATOM 635 C CA . LYS A 1 79 ? 17.072 17.446 -25.366 1.00 83.94 79 LYS A CA 1
ATOM 636 C C . LYS A 1 79 ? 18.164 17.445 -24.293 1.00 83.94 79 LYS A C 1
ATOM 638 O O . LYS A 1 79 ? 18.838 18.456 -24.149 1.00 83.94 79 LYS A O 1
ATOM 643 N N . MET A 1 80 ? 18.360 16.336 -23.578 1.00 80.44 80 MET A N 1
ATOM 644 C CA . MET A 1 80 ? 19.439 16.201 -22.591 1.00 80.44 80 MET A CA 1
ATOM 645 C C . MET A 1 80 ? 20.820 16.123 -23.249 1.00 80.44 80 MET A C 1
ATOM 647 O O . MET A 1 80 ? 21.715 16.843 -22.834 1.00 80.44 80 MET A O 1
ATOM 651 N N . ARG A 1 81 ? 20.979 15.333 -24.319 1.00 82.19 81 ARG A N 1
ATOM 652 C CA . ARG A 1 81 ? 22.241 15.231 -25.076 1.00 82.19 81 ARG A CA 1
ATOM 653 C C . ARG A 1 81 ? 22.658 16.554 -25.720 1.00 82.19 81 ARG A C 1
ATOM 655 O O . ARG A 1 81 ? 23.839 16.834 -25.833 1.00 82.19 81 ARG A O 1
ATOM 662 N N . ASN A 1 82 ? 21.692 17.341 -26.187 1.00 88.56 82 ASN A N 1
ATOM 663 C CA . ASN A 1 82 ? 21.959 18.622 -26.839 1.00 88.56 82 ASN A CA 1
ATOM 664 C C . ASN A 1 82 ? 21.972 19.801 -25.849 1.00 88.56 82 ASN A C 1
ATOM 666 O O . ASN A 1 82 ? 21.968 20.950 -26.292 1.00 88.56 82 ASN A O 1
ATOM 670 N N . LYS A 1 83 ? 21.922 19.553 -24.532 1.00 82.62 83 LYS A N 1
ATOM 671 C CA . LYS A 1 83 ? 22.070 20.616 -23.538 1.00 82.62 83 LYS A CA 1
ATOM 672 C C . LYS A 1 83 ? 23.548 21.038 -23.542 1.00 82.62 83 LYS A C 1
ATOM 674 O O . LYS A 1 83 ? 24.383 20.173 -23.314 1.00 82.62 83 LYS A O 1
ATOM 679 N N . PRO A 1 84 ? 23.881 22.305 -23.853 1.00 79.31 84 PRO A N 1
ATOM 680 C CA . PRO A 1 84 ? 25.265 22.756 -23.816 1.00 79.31 84 PRO A CA 1
ATOM 681 C C . PRO A 1 84 ? 25.779 22.658 -22.378 1.00 79.31 84 PRO A C 1
ATOM 683 O O . PRO A 1 84 ? 25.101 23.118 -21.454 1.00 79.31 84 PRO A O 1
ATOM 686 N N . ASP A 1 85 ? 26.939 22.028 -22.210 1.00 76.62 85 ASP A N 1
ATOM 687 C CA . ASP A 1 85 ? 27.666 22.006 -20.946 1.00 76.62 85 ASP A CA 1
ATOM 688 C C . ASP A 1 85 ? 28.059 23.451 -20.612 1.00 76.62 85 ASP A C 1
ATOM 690 O O . ASP A 1 85 ? 28.725 24.118 -21.407 1.00 76.62 85 ASP A O 1
ATOM 694 N N . ILE A 1 86 ? 27.546 23.956 -19.489 1.00 65.44 86 ILE A N 1
ATOM 695 C CA . ILE A 1 86 ? 27.959 25.240 -18.913 1.00 65.44 86 ILE A CA 1
ATOM 696 C C . ILE A 1 86 ? 29.196 25.016 -18.053 1.00 65.44 86 ILE A C 1
ATOM 698 O O . ILE A 1 86 ? 29.207 23.999 -17.320 1.00 65.44 86 ILE A O 1
#

Organism: Dreissena polymorpha (NCBI:txid45954)

InterPro domains:
  IPR000175 Sodium:neurotransmitter symporter [PF00209] (2-72)
  IPR000175 Sodium:neurotransmitter symporter [PS00754] (43-63)
  IPR000175 Sodium:neurotransmitter symporter [PS50267] (1-86)
  IPR000175 Sodium:neurotransmitter symporter [PTHR11616] (1-72)
  IPR037272 Sodium:neurotransmitter symporter superfamily [SSF161070] (2-70)

Sequence (86 aa):
MSEGGIGVWKIAPLFQGIGYASAVIVFILNCEYNIILTWAYYYLFASFTSVLPWSNCENEWNTETCHVDHRKITNMCRKMRNKPDI

pLDDT: mean 89.41, std 8.43, range [51.56, 98.19]

Radius of gyration: 25.72 Å; chains: 1; bounding box: 51×36×67 Å